Protein AF-A0A4Q5ALZ9-F1 (afdb_monomer_lite)

Organism: NCBI:txid1690

pLDDT: mean 73.95, std 15.75, range [31.08, 92.25]

Structure (mmCIF, N/CA/C/O backbone):
data_AF-A0A4Q5ALZ9-F1
#
_entry.id   AF-A0A4Q5ALZ9-F1
#
loop_
_atom_site.group_PDB
_atom_site.id
_atom_site.type_symbol
_atom_site.label_atom_id
_atom_site.label_alt_id
_atom_site.label_comp_id
_atom_site.label_asym_id
_atom_site.label_entity_id
_atom_site.label_seq_id
_atom_site.pdbx_PDB_ins_code
_atom_site.Cartn_x
_atom_site.Cartn_y
_atom_site.Cartn_z
_atom_site.occupancy
_atom_site.B_iso_or_equiv
_atom_site.auth_seq_id
_atom_site.auth_comp_id
_atom_site.auth_asym_id
_atom_site.auth_atom_id
_atom_site.pdbx_PDB_model_num
ATOM 1 N N . MET A 1 1 ? 4.205 -35.489 18.430 1.00 35.66 1 MET A N 1
ATOM 2 C CA . MET A 1 1 ? 2.894 -34.808 18.323 1.00 35.66 1 MET A CA 1
ATOM 3 C C . MET A 1 1 ? 2.909 -33.636 19.303 1.00 35.66 1 MET A C 1
ATOM 5 O O . MET A 1 1 ? 2.793 -33.860 20.500 1.00 35.66 1 MET A O 1
ATOM 9 N N . VAL A 1 2 ? 3.210 -32.417 18.846 1.00 34.59 2 VAL A N 1
ATOM 10 C CA . VAL A 1 2 ? 3.449 -31.271 19.747 1.00 34.59 2 VAL A CA 1
ATOM 11 C C . VAL A 1 2 ? 2.112 -30.598 20.070 1.00 34.59 2 VAL A C 1
ATOM 13 O O . VAL A 1 2 ? 1.465 -30.042 19.187 1.00 34.59 2 VAL A O 1
ATOM 16 N N . ARG A 1 3 ? 1.672 -30.699 21.331 1.00 31.08 3 ARG A N 1
ATOM 17 C CA . ARG A 1 3 ? 0.467 -30.037 21.855 1.00 31.08 3 ARG A CA 1
ATOM 18 C C . ARG A 1 3 ? 0.827 -28.612 22.281 1.00 31.08 3 ARG A C 1
ATOM 20 O O . ARG A 1 3 ? 1.533 -28.428 23.267 1.00 31.08 3 ARG A O 1
ATOM 27 N N . TYR A 1 4 ? 0.342 -27.606 21.558 1.00 33.97 4 TYR A N 1
ATOM 28 C CA . TYR A 1 4 ? 0.487 -26.207 21.967 1.00 33.97 4 TYR A CA 1
ATOM 29 C C . TYR A 1 4 ? -0.565 -25.867 23.034 1.00 33.97 4 TYR A C 1
ATOM 31 O O . TYR A 1 4 ? -1.719 -25.591 22.717 1.00 33.97 4 TYR A O 1
ATOM 39 N N . HIS A 1 5 ? -0.170 -25.896 24.309 1.00 31.28 5 HIS A N 1
ATOM 40 C CA . HIS A 1 5 ? -0.958 -25.347 25.413 1.00 31.28 5 HIS A CA 1
ATOM 41 C C . HIS A 1 5 ? -0.817 -23.813 25.462 1.00 31.28 5 HIS A C 1
ATOM 43 O O . HIS A 1 5 ? 0.292 -23.287 25.489 1.00 31.28 5 HIS A O 1
ATOM 49 N N . GLY A 1 6 ? -1.941 -23.092 25.514 1.00 39.53 6 GLY A N 1
ATOM 50 C CA . GLY A 1 6 ? -2.045 -21.829 26.259 1.00 39.53 6 GLY A CA 1
ATOM 51 C C . GLY A 1 6 ? -1.278 -20.589 25.778 1.00 39.53 6 GLY A C 1
ATOM 52 O O . GLY A 1 6 ? -1.248 -19.609 26.520 1.00 39.53 6 GLY A O 1
ATOM 53 N N . ARG A 1 7 ? -0.691 -20.540 24.574 1.00 36.03 7 ARG A N 1
ATOM 54 C CA . ARG A 1 7 ? -0.217 -19.245 24.049 1.00 36.03 7 ARG A CA 1
ATOM 55 C C . ARG A 1 7 ? -1.426 -18.365 23.740 1.00 36.03 7 ARG A C 1
ATOM 57 O O . ARG A 1 7 ? -2.183 -18.667 22.821 1.00 36.03 7 ARG A O 1
ATOM 64 N N . ILE A 1 8 ? -1.575 -17.257 24.471 1.00 41.34 8 ILE A N 1
ATOM 65 C CA . ILE A 1 8 ? -2.379 -16.117 24.023 1.00 41.34 8 ILE A CA 1
ATOM 66 C C . ILE A 1 8 ? -1.729 -15.654 22.720 1.00 41.34 8 ILE A C 1
ATOM 68 O O . ILE A 1 8 ? -0.724 -14.942 22.731 1.00 41.34 8 ILE A O 1
ATOM 72 N N . VAL A 1 9 ? -2.242 -16.138 21.590 1.00 43.59 9 VAL A N 1
ATOM 73 C CA . VAL A 1 9 ? -1.840 -15.649 20.276 1.00 43.59 9 VAL A CA 1
ATOM 74 C C . VAL A 1 9 ? -2.314 -14.207 20.250 1.00 43.59 9 VAL A C 1
ATOM 76 O O . VAL A 1 9 ? -3.516 -13.948 20.162 1.00 43.59 9 VAL A O 1
ATOM 79 N N . LYS A 1 10 ? -1.389 -13.264 20.450 1.00 48.06 10 LYS A N 1
ATOM 80 C CA . LYS A 1 10 ? -1.721 -11.843 20.391 1.00 48.06 10 LYS A CA 1
ATOM 81 C C . LYS A 1 10 ? -2.413 -11.593 19.053 1.00 48.06 10 LYS A C 1
ATOM 83 O O . LYS A 1 10 ? -1.941 -12.109 18.036 1.00 48.06 10 LYS A O 1
ATOM 88 N N . PRO A 1 11 ? -3.551 -10.884 19.038 1.00 51.62 11 PRO A N 1
ATOM 89 C CA . PRO A 1 11 ? -4.297 -10.699 17.810 1.00 51.62 11 PRO A CA 1
ATOM 90 C C . PRO A 1 11 ? -3.403 -9.953 16.822 1.00 51.62 11 PRO A C 1
ATOM 92 O O . PRO A 1 11 ? -3.092 -8.784 17.024 1.00 51.62 11 PRO A O 1
ATOM 95 N N . VAL A 1 12 ? -2.982 -10.646 15.762 1.00 61.78 12 VAL A N 1
ATOM 96 C CA . VAL A 1 12 ? -2.257 -10.047 14.641 1.00 61.78 12 VAL A CA 1
ATOM 97 C C . VAL A 1 12 ? -3.088 -8.868 14.150 1.00 61.78 12 VAL A C 1
ATOM 99 O O . VAL A 1 12 ? -4.224 -9.045 13.688 1.00 61.78 12 VAL A O 1
ATOM 102 N N . GLN A 1 13 ? -2.556 -7.654 14.284 1.00 65.38 13 GLN A N 1
ATOM 103 C CA . GLN A 1 13 ? -3.271 -6.460 13.870 1.00 65.38 13 GLN A CA 1
ATOM 104 C C . GLN A 1 13 ? -3.273 -6.427 12.348 1.00 65.38 13 GLN A C 1
ATOM 106 O O . GLN A 1 13 ? -2.288 -6.091 11.692 1.00 65.38 13 GLN A O 1
ATOM 111 N N . LYS A 1 14 ? -4.409 -6.804 11.764 1.00 75.00 14 LYS A N 1
ATOM 112 C CA . LYS A 1 14 ? -4.636 -6.672 10.329 1.00 75.00 14 LYS A CA 1
ATOM 113 C C . LYS A 1 14 ? -4.910 -5.207 10.037 1.00 75.00 14 LYS A C 1
ATOM 115 O O . LYS A 1 14 ? -5.961 -4.698 10.432 1.00 75.00 14 LYS A O 1
ATOM 120 N N . LYS A 1 15 ? -4.000 -4.541 9.328 1.00 78.62 15 LYS A N 1
ATOM 121 C CA . LYS A 1 15 ? -4.155 -3.161 8.854 1.00 78.62 15 LYS A CA 1
ATOM 122 C C . LYS A 1 15 ? -4.368 -3.136 7.344 1.00 78.62 15 LYS A C 1
ATOM 124 O O . LYS A 1 15 ? -3.822 -3.949 6.600 1.00 78.62 15 LYS A O 1
ATOM 129 N N . LYS A 1 16 ? -5.178 -2.186 6.878 1.00 80.56 16 LYS A N 1
ATOM 130 C CA . LYS A 1 16 ? -5.354 -1.874 5.451 1.00 80.56 16 LYS A CA 1
ATOM 131 C C . LYS A 1 16 ? -5.219 -0.382 5.206 1.00 80.56 16 LYS A C 1
ATOM 133 O O . LYS A 1 16 ? -5.592 0.440 6.045 1.00 80.56 16 LYS A O 1
ATOM 138 N N . LEU A 1 17 ? -4.769 -0.033 4.005 1.00 81.06 17 LEU A N 1
ATOM 139 C CA . LEU A 1 17 ? -4.861 1.324 3.491 1.00 81.06 17 LEU A CA 1
ATOM 140 C C . LEU A 1 17 ? -6.281 1.612 2.990 1.00 81.06 17 LEU A C 1
ATOM 142 O O . LEU A 1 17 ? -6.852 0.877 2.191 1.00 81.06 17 LEU A O 1
ATOM 146 N N . CYS A 1 18 ? -6.868 2.734 3.391 1.00 84.62 18 CYS A N 1
ATOM 147 C CA . CYS A 1 18 ? -8.101 3.214 2.781 1.00 84.62 18 CYS A CA 1
ATOM 148 C C . CYS A 1 18 ? -7.785 3.978 1.491 1.00 84.62 18 CYS A C 1
ATOM 150 O O . CYS A 1 18 ? -7.297 5.109 1.546 1.00 84.62 18 CYS A O 1
ATOM 152 N N . PHE A 1 19 ? -8.136 3.431 0.324 1.00 78.00 19 PHE A N 1
ATOM 153 C CA . PHE A 1 19 ? -7.854 4.084 -0.962 1.00 78.00 19 PHE A CA 1
ATOM 154 C C . PHE A 1 19 ? -8.447 5.494 -1.087 1.00 78.00 19 PHE A C 1
ATOM 156 O O . PHE A 1 19 ? -7.847 6.371 -1.704 1.00 78.00 19 PHE A O 1
ATOM 163 N N . MET A 1 20 ? -9.578 5.757 -0.433 1.00 85.88 20 MET A N 1
ATOM 164 C CA . MET A 1 20 ? -10.276 7.039 -0.563 1.00 85.88 20 MET A CA 1
ATOM 165 C C . MET A 1 20 ? -9.664 8.187 0.236 1.00 85.88 20 MET A C 1
ATOM 167 O O . MET A 1 20 ? -9.913 9.351 -0.089 1.00 85.88 20 MET A O 1
ATOM 171 N N . CYS A 1 21 ? -8.948 7.891 1.317 1.00 84.31 21 CYS A N 1
ATOM 172 C CA . CYS A 1 21 ? -8.396 8.923 2.195 1.00 84.31 21 CYS A CA 1
ATOM 173 C C . CYS A 1 21 ? -6.917 8.737 2.526 1.00 84.31 21 CYS A C 1
ATOM 175 O O . CYS A 1 21 ? -6.366 9.601 3.194 1.00 84.31 21 CYS A O 1
ATOM 177 N N . GLY A 1 22 ? -6.293 7.641 2.092 1.00 81.12 22 GLY A N 1
ATOM 178 C CA . GLY A 1 22 ? -4.893 7.337 2.374 1.00 81.12 22 GLY A CA 1
ATOM 179 C C . GLY A 1 22 ? -4.612 6.955 3.828 1.00 81.12 22 GLY A C 1
ATOM 180 O O . GLY A 1 22 ? -3.458 6.871 4.219 1.00 81.12 22 GLY A O 1
ATOM 181 N N . ALA A 1 23 ? -5.644 6.766 4.655 1.00 84.94 23 ALA A N 1
ATOM 182 C CA . ALA A 1 23 ? -5.461 6.427 6.060 1.00 84.94 23 ALA A CA 1
ATOM 183 C C . ALA A 1 23 ? -5.368 4.914 6.267 1.00 84.94 23 ALA A C 1
ATOM 185 O O . ALA A 1 23 ? -6.180 4.167 5.716 1.00 84.94 23 ALA A O 1
ATOM 186 N N . TYR A 1 24 ? -4.451 4.499 7.133 1.00 82.06 24 TYR A N 1
ATOM 187 C CA . TYR A 1 24 ? -4.395 3.142 7.665 1.00 82.06 24 TYR A CA 1
ATOM 188 C C . TYR A 1 24 ? -5.494 2.929 8.699 1.00 82.06 24 TYR A C 1
ATOM 190 O O . TYR A 1 24 ? -5.833 3.845 9.456 1.00 82.06 24 TYR A O 1
ATOM 198 N N . PHE A 1 25 ? -6.097 1.746 8.693 1.00 81.38 25 PHE A N 1
ATOM 199 C CA . PHE A 1 25 ? -7.131 1.377 9.650 1.00 81.38 25 PHE A CA 1
ATOM 200 C C . PHE A 1 25 ? -7.102 -0.120 9.944 1.00 81.38 25 PHE A C 1
ATOM 202 O O . PHE A 1 25 ? -6.744 -0.921 9.076 1.00 81.38 25 PHE A O 1
ATOM 209 N N . ASP A 1 26 ? -7.534 -0.473 11.151 1.00 81.44 26 ASP A N 1
ATOM 210 C CA . ASP A 1 26 ? -7.617 -1.859 11.588 1.00 81.44 26 ASP A CA 1
ATOM 211 C C . ASP A 1 26 ? -8.833 -2.535 10.958 1.00 81.44 26 ASP A C 1
ATOM 213 O O . ASP A 1 26 ? -9.969 -2.041 11.001 1.00 81.44 26 ASP A O 1
ATOM 217 N N . VAL A 1 27 ? -8.583 -3.676 10.331 1.00 76.88 27 VAL A N 1
ATOM 218 C CA . VAL A 1 27 ? -9.604 -4.450 9.628 1.00 76.88 27 VAL A CA 1
ATOM 219 C C . VAL A 1 27 ? -10.311 -5.414 10.594 1.00 76.88 27 VAL A C 1
ATOM 221 O O . VAL A 1 27 ? -11.462 -5.791 10.363 1.00 76.88 27 VAL A O 1
ATOM 224 N N . GLY A 1 28 ? -9.682 -5.732 11.732 1.00 72.56 28 GLY A N 1
ATOM 225 C CA . GLY A 1 28 ? -10.177 -6.725 12.686 1.00 72.56 28 GLY A CA 1
ATOM 226 C C . GLY A 1 28 ? -10.385 -8.081 12.005 1.00 72.56 28 GLY A C 1
ATOM 227 O O . GLY A 1 28 ? -9.607 -8.469 11.134 1.00 72.56 28 GLY A O 1
ATOM 228 N N . ASN A 1 29 ? -11.473 -8.773 12.356 1.00 62.53 29 ASN A N 1
ATOM 229 C CA . ASN A 1 29 ? -11.815 -10.082 11.781 1.00 62.53 29 ASN A CA 1
ATOM 230 C C . ASN A 1 29 ? -12.665 -10.015 10.499 1.00 62.53 29 ASN A C 1
ATOM 232 O O . ASN A 1 29 ? -12.900 -11.042 9.872 1.00 62.53 29 ASN A O 1
ATOM 236 N N . GLN A 1 30 ? -13.141 -8.834 10.093 1.00 64.25 30 GLN A N 1
ATOM 237 C CA . GLN A 1 30 ? -14.011 -8.688 8.921 1.00 64.25 30 GLN A CA 1
ATOM 238 C C . GLN A 1 30 ? -13.248 -8.127 7.727 1.00 64.25 30 GLN A C 1
ATOM 240 O O . GLN A 1 30 ? -12.395 -7.264 7.882 1.00 64.25 30 GLN A O 1
ATOM 245 N N . VAL A 1 31 ? -13.602 -8.536 6.508 1.00 67.94 31 VAL A N 1
ATOM 246 C CA . VAL A 1 31 ? -13.002 -7.974 5.290 1.00 67.94 31 VAL A CA 1
ATOM 247 C C . VAL A 1 31 ? -13.573 -6.575 5.033 1.00 67.94 31 VAL A C 1
ATOM 249 O O . VAL A 1 31 ? -14.627 -6.411 4.422 1.00 67.94 31 VAL A O 1
ATOM 252 N N . LYS A 1 32 ? -12.880 -5.539 5.514 1.00 77.12 32 LYS A N 1
ATOM 253 C CA . LYS A 1 32 ? -13.224 -4.127 5.274 1.00 77.12 32 LYS A CA 1
ATOM 254 C C . LYS A 1 32 ? -12.291 -3.522 4.225 1.00 77.12 32 LYS A C 1
ATOM 256 O O . LYS A 1 32 ? -11.078 -3.695 4.295 1.00 77.12 32 LYS A O 1
ATOM 261 N N . ASP A 1 33 ? -12.848 -2.768 3.278 1.00 78.25 33 ASP A N 1
ATOM 262 C CA . ASP A 1 33 ? -12.066 -2.055 2.248 1.00 78.25 33 ASP A CA 1
ATOM 263 C C . ASP A 1 33 ? -11.868 -0.564 2.546 1.00 78.25 33 ASP A C 1
ATOM 265 O O . ASP A 1 33 ? -10.995 0.082 1.968 1.00 78.25 33 ASP A O 1
ATOM 269 N N . PHE A 1 34 ? -12.668 -0.007 3.457 1.00 86.62 34 PHE A N 1
ATOM 270 C CA . PHE A 1 34 ? -12.660 1.416 3.777 1.00 86.62 34 PHE A CA 1
ATOM 271 C C . PHE A 1 34 ? -12.611 1.636 5.282 1.00 86.62 34 PHE A C 1
ATOM 273 O O . PHE A 1 34 ? -13.266 0.929 6.044 1.00 86.62 34 PHE A O 1
ATOM 280 N N . CYS A 1 35 ? -11.946 2.715 5.699 1.00 85.56 35 CYS A N 1
ATOM 281 C CA . CYS A 1 35 ? -11.817 3.078 7.111 1.00 85.56 35 CYS A CA 1
ATOM 282 C C . CYS A 1 35 ? -13.124 3.564 7.774 1.00 85.56 35 CYS A C 1
ATOM 284 O O . CYS A 1 35 ? -13.082 4.057 8.900 1.00 85.56 35 CYS A O 1
ATOM 286 N N . GLY A 1 36 ? -14.253 3.565 7.057 1.00 87.75 36 GLY A N 1
ATOM 287 C CA . GLY A 1 36 ? -15.548 4.024 7.560 1.00 87.75 36 GLY A CA 1
ATOM 288 C C . GLY A 1 36 ? -16.564 4.362 6.465 1.00 87.75 36 GLY A C 1
ATOM 289 O O . GLY A 1 36 ? -16.228 4.463 5.279 1.00 87.75 36 GLY A O 1
ATOM 290 N N . ALA A 1 37 ? -17.812 4.595 6.884 1.00 88.75 37 ALA A N 1
ATOM 291 C CA . ALA A 1 37 ? -18.957 4.842 6.002 1.00 88.75 37 ALA A CA 1
ATOM 292 C C . ALA A 1 37 ? -18.760 6.048 5.068 1.00 88.75 37 ALA A C 1
ATOM 294 O O . ALA A 1 37 ? -19.134 5.995 3.898 1.00 88.75 37 ALA A O 1
ATOM 295 N N . THR A 1 38 ? -18.111 7.116 5.538 1.00 89.94 38 THR A N 1
ATOM 296 C CA . THR A 1 38 ? -17.831 8.306 4.719 1.00 89.94 38 THR A CA 1
ATOM 297 C C . THR A 1 38 ? -16.939 7.981 3.521 1.00 89.94 38 THR A C 1
ATOM 299 O O . THR A 1 38 ? -17.204 8.434 2.408 1.00 89.94 38 THR A O 1
ATOM 302 N N . CYS A 1 39 ? -15.895 7.171 3.725 1.00 89.50 39 CYS A N 1
ATOM 303 C CA . CYS A 1 39 ? -15.001 6.761 2.643 1.00 89.50 39 CYS A CA 1
ATOM 304 C C . CYS A 1 39 ? -15.696 5.792 1.686 1.00 89.50 39 CYS A C 1
ATOM 306 O O . CYS A 1 39 ? -15.555 5.950 0.477 1.00 89.50 39 CYS A O 1
ATOM 308 N N . ARG A 1 40 ? -16.523 4.877 2.205 1.00 89.88 40 ARG A N 1
ATOM 309 C CA . ARG A 1 40 ? -17.373 4.011 1.379 1.00 89.88 40 ARG A CA 1
ATOM 310 C C . ARG A 1 40 ? -18.311 4.821 0.472 1.00 89.88 40 ARG A C 1
ATOM 312 O O . ARG A 1 40 ? -18.302 4.621 -0.736 1.00 89.88 40 ARG A O 1
ATOM 319 N N . LYS A 1 41 ? -19.040 5.805 1.011 1.00 92.25 41 LYS A N 1
ATOM 320 C CA . LYS A 1 41 ? -19.917 6.684 0.209 1.00 92.25 41 LYS A CA 1
ATOM 321 C C . LYS A 1 41 ? -19.132 7.491 -0.830 1.00 92.25 41 LYS A C 1
ATOM 323 O O . LYS A 1 41 ? -19.589 7.666 -1.957 1.00 92.25 41 LYS A O 1
ATOM 328 N N . ARG A 1 42 ? -17.934 7.979 -0.481 1.00 90.25 42 ARG A N 1
ATOM 329 C CA . ARG A 1 42 ? -17.051 8.680 -1.431 1.00 90.25 42 ARG A CA 1
ATOM 330 C C . ARG A 1 42 ? -16.638 7.762 -2.585 1.00 90.25 42 ARG A C 1
ATOM 332 O O . ARG A 1 42 ? -16.631 8.211 -3.726 1.00 90.25 42 ARG A O 1
ATOM 339 N N . TYR A 1 43 ? -16.332 6.500 -2.288 1.00 90.12 43 TYR A N 1
ATOM 340 C CA . TYR A 1 43 ? -16.028 5.487 -3.295 1.00 90.12 43 TYR A CA 1
ATOM 341 C C . TYR A 1 43 ? -17.223 5.225 -4.214 1.00 90.12 43 TYR A C 1
ATOM 343 O O . TYR A 1 43 ? -17.079 5.280 -5.429 1.00 90.12 43 TYR A O 1
ATOM 351 N N . GLU A 1 44 ? -18.415 5.013 -3.653 1.00 90.94 44 GLU A N 1
ATOM 352 C CA . GLU A 1 44 ? -19.640 4.784 -4.430 1.00 90.94 44 GLU A CA 1
ATOM 353 C C . GLU A 1 44 ? -19.938 5.958 -5.380 1.00 90.94 44 GLU A C 1
ATOM 355 O O . GLU A 1 44 ? -20.268 5.741 -6.545 1.00 90.94 44 GLU A O 1
ATOM 360 N N . ARG A 1 45 ? -19.730 7.206 -4.934 1.00 91.50 45 ARG A N 1
ATOM 361 C CA . ARG A 1 45 ? -19.834 8.400 -5.794 1.00 91.50 45 ARG A CA 1
ATOM 362 C C . ARG A 1 45 ? -18.788 8.415 -6.909 1.00 91.50 45 ARG A C 1
ATOM 364 O O . ARG A 1 45 ? -19.124 8.750 -8.038 1.00 91.50 45 ARG A O 1
ATOM 371 N N . ALA A 1 46 ? -17.539 8.060 -6.608 1.00 87.75 46 ALA A N 1
ATOM 372 C CA . ALA A 1 46 ? -16.484 7.969 -7.617 1.00 87.75 46 ALA A CA 1
ATOM 373 C C . ALA A 1 46 ? -16.776 6.861 -8.642 1.00 87.75 46 ALA A C 1
ATOM 375 O O . ALA A 1 46 ? -16.565 7.064 -9.834 1.00 87.75 46 ALA A O 1
ATOM 376 N N . LYS A 1 47 ? -17.342 5.733 -8.192 1.00 88.88 47 LYS A N 1
ATOM 377 C CA . LYS A 1 47 ? -17.722 4.598 -9.042 1.00 88.88 47 LYS A CA 1
ATOM 378 C C . LYS A 1 47 ? -18.797 5.000 -10.044 1.00 88.88 47 LYS A C 1
ATOM 380 O O . LYS A 1 47 ? -18.654 4.705 -11.221 1.00 88.88 47 LYS A O 1
ATOM 385 N N . ARG A 1 48 ? -19.817 5.741 -9.597 1.00 90.19 48 ARG A N 1
ATOM 386 C CA . ARG A 1 48 ? -20.861 6.296 -10.480 1.00 90.19 48 ARG A CA 1
ATOM 387 C C . ARG A 1 48 ? -20.309 7.235 -11.558 1.00 90.19 48 ARG A C 1
ATOM 389 O O . ARG A 1 48 ? -20.937 7.388 -12.590 1.00 90.19 48 ARG A O 1
ATOM 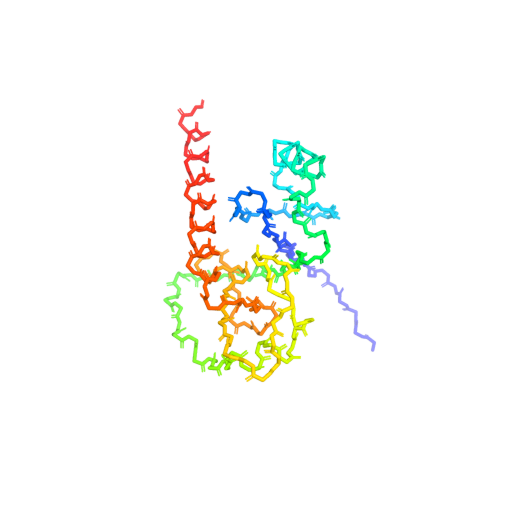396 N N . ARG A 1 49 ? -19.146 7.850 -11.322 1.00 88.62 49 ARG A N 1
ATOM 397 C CA . ARG A 1 49 ? -18.460 8.745 -12.269 1.00 88.62 49 ARG A CA 1
ATOM 398 C C . ARG A 1 49 ? -17.420 8.033 -13.144 1.00 88.62 49 ARG A C 1
ATOM 400 O O . ARG A 1 49 ? -16.691 8.711 -13.851 1.00 88.62 49 ARG A O 1
ATOM 407 N N . GLY A 1 50 ? -17.268 6.711 -13.030 1.00 84.00 50 GLY A N 1
ATOM 408 C CA . GLY A 1 50 ? -16.227 5.956 -13.742 1.00 84.00 50 GLY A CA 1
ATOM 409 C C . GLY A 1 50 ? -14.798 6.162 -13.217 1.00 84.00 50 GLY A C 1
ATOM 410 O O . GLY A 1 50 ? -13.860 5.604 -13.770 1.00 84.00 50 GLY A O 1
ATOM 411 N N . ASN A 1 51 ? -14.621 6.901 -12.116 1.00 81.44 51 ASN A N 1
ATOM 412 C CA . ASN A 1 51 ? -13.311 7.312 -11.589 1.00 81.44 51 ASN A CA 1
ATOM 413 C C . ASN A 1 51 ? -12.951 6.611 -10.267 1.00 81.44 51 ASN A C 1
ATOM 415 O O . ASN A 1 51 ? -12.162 7.125 -9.471 1.00 81.44 51 ASN A O 1
ATOM 419 N N . ALA A 1 52 ? -13.583 5.473 -9.968 1.00 79.38 52 ALA A N 1
ATOM 420 C CA . ALA A 1 52 ? -13.286 4.732 -8.749 1.00 79.38 52 ALA A CA 1
ATOM 421 C C . ALA A 1 52 ? -11.995 3.909 -8.875 1.00 79.38 52 ALA A C 1
ATOM 423 O O . ALA A 1 52 ? -11.800 3.222 -9.877 1.00 79.38 52 ALA A O 1
ATOM 424 N N . PRO A 1 53 ? -11.181 3.871 -7.805 1.00 73.31 53 PRO A N 1
ATOM 425 C CA . PRO A 1 53 ? -10.177 2.836 -7.594 1.00 73.31 53 PRO A CA 1
ATOM 426 C C . PRO A 1 53 ? -10.679 1.409 -7.859 1.00 73.31 53 PRO A C 1
ATOM 428 O O . PRO A 1 53 ? -11.815 1.063 -7.504 1.00 73.31 53 PRO A O 1
ATOM 431 N N . ARG A 1 54 ? -9.820 0.541 -8.404 1.00 70.62 54 ARG A N 1
ATOM 432 C CA . ARG A 1 54 ? -10.122 -0.898 -8.488 1.00 70.62 54 ARG A CA 1
ATOM 433 C C . ARG A 1 54 ? -10.088 -1.523 -7.086 1.00 70.62 54 ARG A C 1
ATOM 435 O O . ARG A 1 54 ? -9.191 -1.245 -6.292 1.00 70.62 54 ARG A O 1
ATOM 442 N N . ARG A 1 55 ? -11.085 -2.359 -6.764 1.00 66.81 55 ARG A N 1
ATOM 443 C CA . ARG A 1 55 ? -11.109 -3.150 -5.514 1.00 66.81 55 ARG A CA 1
ATOM 444 C C . ARG A 1 55 ? -10.167 -4.352 -5.637 1.00 66.81 55 ARG A C 1
ATOM 446 O O . ARG A 1 55 ? -9.859 -4.771 -6.744 1.00 66.81 55 ARG A O 1
ATOM 453 N N . GLY A 1 56 ? -9.728 -4.898 -4.503 1.00 60.75 56 GLY A N 1
ATOM 454 C CA . GLY A 1 56 ? -8.891 -6.108 -4.448 1.00 60.75 56 GLY A CA 1
ATOM 455 C C . GLY A 1 56 ? -7.382 -5.857 -4.395 1.00 60.75 56 GLY A C 1
ATOM 456 O O . GLY A 1 56 ? -6.663 -6.677 -3.846 1.00 60.75 56 GLY A O 1
ATOM 457 N N . LEU A 1 57 ? -6.912 -4.684 -4.830 1.00 59.81 57 LEU A N 1
ATOM 458 C CA . LEU A 1 57 ? -5.489 -4.301 -4.762 1.00 59.81 57 LEU A CA 1
ATOM 459 C C . LEU A 1 57 ? -5.028 -3.866 -3.363 1.00 59.81 57 LEU A C 1
ATOM 461 O O . LEU A 1 57 ? -3.846 -3.648 -3.115 1.00 59.81 57 LEU A O 1
ATOM 465 N N . ASN A 1 58 ? -5.971 -3.721 -2.432 1.00 63.66 58 ASN A N 1
ATOM 466 C CA . ASN A 1 58 ? -5.681 -3.430 -1.036 1.00 63.66 58 ASN A CA 1
ATOM 467 C C . ASN A 1 58 ? -5.236 -4.717 -0.340 1.00 63.66 58 ASN A C 1
ATOM 469 O O . ASN A 1 58 ? -6.079 -5.474 0.156 1.00 63.66 58 ASN A O 1
ATOM 473 N N . LYS A 1 59 ? -3.924 -4.952 -0.282 1.00 65.19 59 LYS A N 1
ATOM 474 C CA . LYS A 1 59 ? -3.373 -6.062 0.498 1.00 65.19 59 LYS A CA 1
ATOM 475 C C . LYS A 1 59 ? -3.640 -5.818 1.991 1.00 65.19 59 LYS A C 1
ATOM 477 O O . LYS A 1 59 ? -3.566 -4.686 2.477 1.00 65.19 59 LYS A O 1
ATOM 482 N N . VAL A 1 60 ? -4.035 -6.877 2.698 1.00 67.06 60 VAL A N 1
ATOM 483 C CA . VAL A 1 60 ? -4.068 -6.871 4.166 1.00 67.06 60 VAL A CA 1
ATOM 484 C C . VAL A 1 60 ? -2.632 -7.013 4.628 1.00 67.06 60 VAL A C 1
ATOM 486 O O . VAL A 1 60 ? -1.964 -7.954 4.215 1.00 67.06 60 VAL A O 1
ATOM 489 N N . ILE A 1 61 ? -2.185 -6.107 5.486 1.00 67.38 61 ILE A N 1
ATOM 490 C CA . ILE A 1 61 ? -0.896 -6.243 6.152 1.00 67.38 61 ILE A CA 1
ATOM 491 C C . ILE A 1 61 ? -1.173 -6.808 7.531 1.00 67.38 61 ILE A C 1
ATOM 493 O O . ILE A 1 61 ? -1.951 -6.240 8.303 1.00 67.38 61 ILE A O 1
ATOM 497 N N . THR A 1 62 ? -0.574 -7.952 7.810 1.00 64.88 62 THR A N 1
ATOM 498 C CA . THR A 1 62 ? -0.514 -8.547 9.138 1.00 64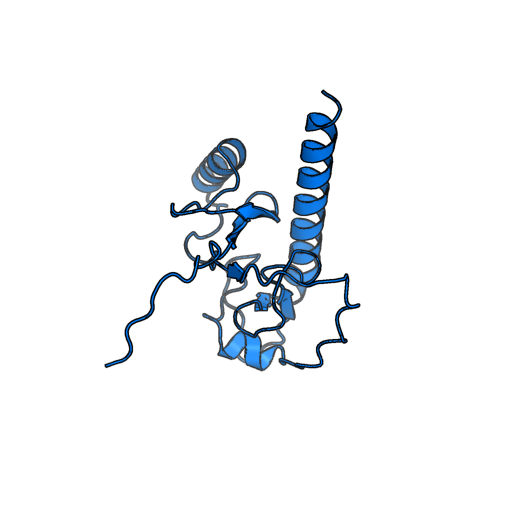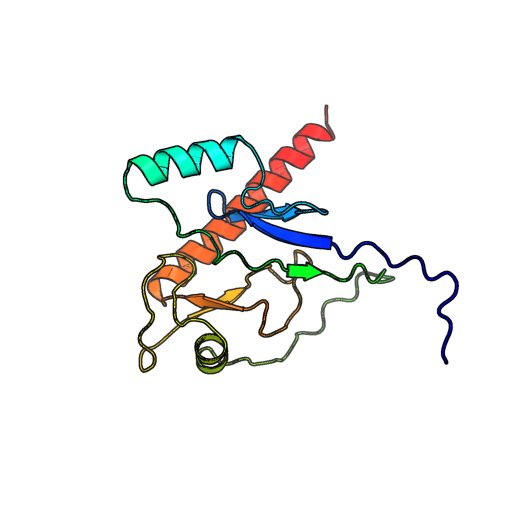.88 62 THR A CA 1
ATOM 499 C C . THR A 1 62 ? 0.666 -7.934 9.866 1.00 64.88 62 THR A C 1
ATOM 501 O O . THR A 1 62 ? 1.795 -8.137 9.448 1.00 64.88 62 THR A O 1
ATOM 504 N N . VAL A 1 63 ? 0.398 -7.159 10.914 1.00 63.00 63 VAL A N 1
ATOM 505 C CA . VAL A 1 63 ? 1.439 -6.684 11.827 1.00 63.00 63 VAL A CA 1
ATOM 506 C C . VAL A 1 63 ? 1.418 -7.600 13.040 1.00 63.00 63 VAL A C 1
ATOM 508 O O . VAL A 1 63 ? 0.380 -7.715 13.706 1.00 63.00 63 VAL A O 1
ATOM 511 N N . GLU A 1 64 ? 2.528 -8.281 13.310 1.00 57.69 64 GLU A N 1
ATOM 512 C CA . GLU A 1 64 ? 2.669 -9.023 14.558 1.00 57.69 64 GLU A CA 1
ATOM 513 C C . GLU A 1 64 ? 2.799 -8.034 15.718 1.00 57.69 64 GLU A C 1
ATOM 515 O O . GLU A 1 64 ? 3.666 -7.162 15.730 1.00 57.69 64 GLU A O 1
ATOM 520 N N . ASP A 1 65 ? 1.921 -8.163 16.714 1.00 48.03 65 ASP A N 1
ATOM 521 C CA . ASP A 1 65 ? 1.978 -7.363 17.939 1.00 48.03 65 ASP A CA 1
ATOM 522 C C . ASP A 1 65 ? 3.045 -7.964 18.874 1.00 48.03 65 ASP A C 1
ATOM 524 O O . ASP A 1 65 ? 2.769 -8.500 19.954 1.00 48.03 65 ASP A O 1
ATOM 528 N N . VAL A 1 66 ? 4.299 -7.988 18.417 1.00 46.31 66 VAL A N 1
ATOM 529 C CA . VAL A 1 66 ? 5.426 -8.318 19.287 1.00 46.31 66 VAL A CA 1
ATOM 530 C C . VAL A 1 66 ? 5.540 -7.147 20.253 1.00 46.31 66 VAL A C 1
ATOM 532 O O . VAL A 1 66 ? 5.775 -6.014 19.845 1.00 46.31 66 VAL A O 1
ATOM 535 N N . PHE A 1 67 ? 5.323 -7.409 21.543 1.00 41.25 67 PHE A N 1
ATOM 536 C CA . PHE A 1 67 ? 5.582 -6.414 22.580 1.00 41.25 67 PHE A CA 1
ATOM 537 C C . PHE A 1 67 ? 7.072 -6.111 22.487 1.00 41.25 67 PHE A C 1
ATOM 539 O O . PHE A 1 67 ? 7.879 -6.969 22.833 1.00 41.25 67 PHE A O 1
ATOM 546 N N . LYS A 1 68 ? 7.416 -4.957 21.916 1.00 46.38 68 LYS A N 1
ATOM 547 C CA . LYS A 1 68 ? 8.781 -4.448 21.871 1.00 46.38 68 LYS A CA 1
ATOM 548 C C . LYS A 1 68 ? 9.002 -3.704 23.188 1.00 46.38 68 LYS A C 1
ATOM 550 O O . LYS A 1 68 ? 8.439 -2.617 23.338 1.00 46.38 68 LYS A O 1
ATOM 555 N N . PRO A 1 69 ? 9.695 -4.291 24.181 1.00 43.19 69 PRO A N 1
ATOM 556 C CA . PRO A 1 69 ? 10.192 -3.496 25.289 1.00 43.19 69 PRO A CA 1
ATOM 557 C C . PRO A 1 69 ? 11.172 -2.463 24.715 1.00 43.19 69 PRO A C 1
ATOM 559 O O . PRO A 1 69 ? 12.039 -2.812 23.922 1.00 43.19 69 PRO A O 1
ATOM 562 N N . GLU A 1 70 ? 10.952 -1.208 25.105 1.00 50.75 70 GLU A N 1
ATOM 563 C CA . GLU A 1 70 ? 11.663 0.010 24.694 1.00 50.75 70 GLU A CA 1
ATOM 564 C C . GLU A 1 70 ? 11.572 0.409 23.203 1.00 50.75 70 GLU A C 1
ATOM 566 O O . GLU A 1 70 ? 11.541 -0.433 22.301 1.00 50.75 70 GLU A O 1
ATOM 571 N N . PRO A 1 71 ? 11.489 1.725 22.908 1.00 45.09 71 PRO A N 1
ATOM 572 C CA . PRO A 1 71 ? 11.615 2.240 21.553 1.00 45.09 71 PRO A CA 1
ATOM 573 C C . PRO A 1 71 ? 13.063 2.045 21.096 1.00 45.09 71 PRO A C 1
ATOM 575 O O . PRO A 1 71 ? 13.879 2.955 21.171 1.00 45.09 71 PRO A O 1
ATOM 578 N N . VAL A 1 72 ? 13.386 0.841 20.634 1.00 49.00 72 VAL A N 1
ATOM 579 C CA . VAL A 1 72 ? 14.618 0.596 19.890 1.00 49.00 72 VAL A CA 1
ATOM 580 C C . VAL A 1 72 ? 14.522 1.454 18.632 1.00 49.00 72 VAL A C 1
ATOM 582 O O . VAL A 1 72 ? 13.573 1.296 17.852 1.00 49.00 72 VAL A O 1
ATOM 585 N N . GLU A 1 73 ? 15.448 2.403 18.469 1.00 52.59 73 GLU A N 1
ATOM 586 C CA . GLU A 1 73 ? 15.606 3.125 17.208 1.00 52.59 73 GLU A CA 1
ATOM 587 C C . GLU A 1 73 ? 15.631 2.079 16.092 1.00 52.59 73 GLU A C 1
ATOM 589 O O . GLU A 1 73 ? 16.392 1.114 16.197 1.00 52.59 73 GLU A O 1
ATOM 594 N N . PRO A 1 74 ? 14.752 2.172 15.078 1.00 50.88 74 PRO A N 1
ATOM 595 C CA . PRO A 1 74 ? 14.736 1.165 14.038 1.00 50.88 74 PRO A CA 1
ATOM 596 C C . PRO A 1 74 ? 16.120 1.166 13.398 1.00 50.88 74 PRO A C 1
ATOM 598 O O . PRO A 1 74 ? 16.495 2.159 12.771 1.00 50.88 74 PRO A O 1
ATOM 601 N N . GLU A 1 75 ? 16.868 0.070 13.565 1.00 51.38 75 GLU A N 1
ATOM 602 C CA . GLU A 1 75 ? 18.078 -0.157 12.784 1.00 51.38 75 GLU A CA 1
ATOM 603 C C . GLU A 1 75 ? 17.725 0.143 11.323 1.00 51.38 75 GLU A C 1
ATOM 605 O O . GLU A 1 75 ? 16.654 -0.281 10.863 1.00 51.38 75 GLU A O 1
ATOM 610 N N . PRO A 1 76 ? 18.536 0.931 10.599 1.00 48.12 76 PRO A N 1
ATOM 611 C CA . PRO A 1 76 ? 18.235 1.261 9.220 1.00 48.12 76 PRO A CA 1
ATOM 612 C C . PRO A 1 76 ? 18.159 -0.051 8.447 1.00 48.12 76 PRO A C 1
ATOM 614 O O . PRO A 1 76 ? 19.171 -0.701 8.204 1.00 48.12 76 PRO A O 1
ATOM 617 N N . VAL A 1 77 ? 16.942 -0.476 8.109 1.00 51.72 77 VAL A N 1
ATOM 618 C CA . VAL A 1 77 ? 16.751 -1.770 7.466 1.00 51.72 77 VAL A CA 1
ATOM 619 C C . VAL A 1 77 ? 17.311 -1.671 6.056 1.00 51.72 77 VAL A C 1
ATOM 621 O O . VAL A 1 77 ? 16.711 -1.069 5.167 1.00 51.72 77 VAL A O 1
ATOM 624 N N . THR A 1 78 ? 18.478 -2.270 5.859 1.00 50.53 78 THR A N 1
ATOM 625 C CA . THR A 1 78 ? 19.236 -2.317 4.608 1.00 50.53 78 THR A CA 1
ATOM 626 C C . THR A 1 78 ? 18.766 -3.445 3.687 1.00 50.53 78 THR A C 1
ATOM 628 O O . THR A 1 78 ? 19.559 -4.003 2.935 1.00 50.53 78 THR A O 1
ATOM 631 N N . MET A 1 79 ? 17.474 -3.793 3.675 1.00 53.94 79 MET A N 1
ATOM 632 C CA . MET A 1 79 ? 16.954 -4.600 2.566 1.00 53.94 79 MET A CA 1
ATOM 633 C C . MET A 1 79 ? 16.710 -3.687 1.368 1.00 53.94 79 MET A C 1
ATOM 635 O O . MET A 1 79 ? 15.675 -3.028 1.239 1.00 53.94 79 MET A O 1
ATOM 639 N N . VAL A 1 80 ? 17.715 -3.633 0.495 1.00 65.06 80 VAL A N 1
ATOM 640 C CA . VAL A 1 80 ? 17.703 -2.888 -0.766 1.00 65.06 80 VAL A CA 1
ATOM 641 C C . VAL A 1 80 ? 16.857 -3.659 -1.782 1.00 65.06 80 VAL A C 1
ATOM 643 O O . VAL A 1 80 ? 17.371 -4.191 -2.758 1.00 65.06 80 VAL A O 1
ATOM 646 N N . PHE A 1 81 ? 15.545 -3.763 -1.552 1.00 74.69 81 PHE A N 1
ATOM 647 C CA . PHE A 1 81 ? 14.644 -4.248 -2.597 1.00 74.69 81 PHE A CA 1
ATOM 648 C C . PHE A 1 81 ? 14.687 -3.246 -3.745 1.00 74.69 81 PHE A C 1
ATOM 650 O O . PHE A 1 81 ? 14.261 -2.090 -3.588 1.00 74.69 81 PHE A O 1
ATOM 657 N N . SER A 1 82 ? 15.203 -3.671 -4.894 1.00 86.12 82 SER A N 1
ATOM 658 C CA . SER A 1 82 ? 15.203 -2.829 -6.077 1.00 86.12 82 SER A CA 1
ATOM 659 C C . SER A 1 82 ? 13.762 -2.603 -6.541 1.00 86.12 82 SER A C 1
ATOM 661 O O . SER A 1 82 ? 12.850 -3.384 -6.255 1.00 86.12 82 SER A O 1
ATOM 663 N N . ASN A 1 83 ? 13.517 -1.518 -7.278 1.00 86.94 83 ASN A N 1
ATOM 664 C CA . ASN A 1 83 ? 12.186 -1.302 -7.851 1.00 86.94 83 ASN A CA 1
ATOM 665 C C . ASN A 1 83 ? 11.809 -2.432 -8.831 1.00 86.94 83 ASN A C 1
ATOM 667 O O . ASN A 1 83 ? 10.628 -2.750 -8.953 1.00 86.94 83 ASN A O 1
ATOM 671 N N . ALA A 1 84 ? 12.802 -3.068 -9.465 1.00 84.62 84 ALA A N 1
ATOM 672 C CA . ALA A 1 84 ? 12.601 -4.237 -10.312 1.00 84.62 84 ALA A CA 1
ATOM 673 C C . ALA A 1 84 ? 12.087 -5.441 -9.507 1.00 84.62 84 ALA A C 1
ATOM 675 O O . ALA A 1 84 ? 11.115 -6.062 -9.930 1.00 84.62 84 ALA A O 1
ATOM 676 N N . ASP A 1 85 ? 12.641 -5.704 -8.319 1.00 85.31 85 ASP A N 1
ATOM 677 C CA . ASP A 1 85 ? 12.172 -6.786 -7.435 1.00 85.31 85 ASP A CA 1
ATOM 678 C C . ASP A 1 85 ? 10.727 -6.550 -6.989 1.00 85.31 85 ASP A C 1
ATOM 680 O O . ASP A 1 85 ? 9.891 -7.453 -7.025 1.00 85.31 85 ASP A O 1
ATOM 684 N N . VAL A 1 86 ? 10.403 -5.304 -6.624 1.00 85.75 86 VAL A N 1
ATOM 685 C CA . VAL A 1 86 ? 9.038 -4.911 -6.241 1.00 85.75 86 VAL A CA 1
ATOM 686 C C . VAL A 1 86 ? 8.067 -5.100 -7.404 1.00 85.75 86 VAL A C 1
ATOM 688 O O . VAL A 1 86 ? 6.947 -5.565 -7.194 1.00 85.75 86 VAL A O 1
ATOM 691 N N . LEU A 1 87 ? 8.470 -4.745 -8.627 1.00 84.94 87 LEU A N 1
ATOM 692 C CA . LEU A 1 87 ? 7.630 -4.913 -9.808 1.00 84.94 87 LEU A CA 1
ATOM 693 C C . LEU A 1 87 ? 7.450 -6.395 -10.164 1.00 84.94 87 LEU A C 1
ATOM 695 O O . LEU A 1 87 ? 6.323 -6.809 -10.431 1.00 84.94 87 LEU A O 1
ATOM 699 N N . ALA A 1 88 ? 8.518 -7.192 -10.108 1.00 83.94 88 ALA A N 1
ATOM 700 C CA . ALA A 1 88 ? 8.495 -8.627 -10.387 1.00 83.94 88 ALA A CA 1
ATOM 701 C C . ALA A 1 88 ? 7.623 -9.408 -9.390 1.00 83.94 88 ALA A C 1
ATOM 703 O O . ALA A 1 88 ? 6.897 -10.314 -9.788 1.00 83.94 88 ALA A O 1
ATOM 704 N N . ALA A 1 89 ? 7.632 -9.016 -8.113 1.00 82.06 89 ALA A N 1
ATOM 705 C CA . ALA A 1 89 ? 6.785 -9.595 -7.067 1.00 82.06 89 ALA A CA 1
ATOM 706 C C . ALA A 1 89 ? 5.343 -9.042 -7.046 1.00 82.06 89 ALA A C 1
ATOM 708 O O . ALA A 1 89 ? 4.547 -9.375 -6.161 1.00 82.06 89 ALA A O 1
ATOM 709 N N . SER A 1 90 ? 4.990 -8.169 -7.992 1.00 81.75 90 SER A N 1
ATOM 710 C CA . SER A 1 90 ? 3.668 -7.549 -8.089 1.00 81.75 90 SER A CA 1
ATOM 711 C C . SER A 1 90 ? 2.868 -8.052 -9.290 1.00 81.75 90 SER A C 1
ATOM 713 O O . SER A 1 90 ? 3.370 -8.744 -10.169 1.00 81.75 90 SER A O 1
ATOM 715 N N . ASP A 1 91 ? 1.605 -7.640 -9.367 1.00 80.69 91 ASP A N 1
ATOM 716 C CA . ASP A 1 91 ? 0.752 -7.836 -10.540 1.00 80.69 91 ASP A CA 1
ATOM 717 C C . ASP A 1 91 ? 1.088 -6.879 -11.704 1.00 80.69 91 ASP A C 1
ATOM 719 O O . ASP A 1 91 ? 0.422 -6.901 -12.740 1.00 80.69 91 ASP A O 1
ATOM 723 N N . GLY A 1 92 ? 2.112 -6.030 -11.553 1.00 83.94 92 GLY A N 1
ATOM 724 C CA . GLY A 1 92 ? 2.519 -5.046 -12.554 1.00 83.94 92 GLY A CA 1
ATOM 725 C C . GLY A 1 92 ? 1.577 -3.846 -12.662 1.00 83.94 92 GLY A C 1
ATOM 726 O O . GLY A 1 92 ? 1.650 -3.100 -13.638 1.00 83.94 92 GLY A O 1
ATOM 727 N N . VAL A 1 93 ? 0.674 -3.639 -11.698 1.00 85.25 93 VAL A N 1
ATOM 728 C CA . VAL A 1 93 ? -0.310 -2.550 -11.723 1.00 85.25 93 VAL A CA 1
ATOM 729 C C . VAL A 1 93 ? 0.080 -1.460 -10.731 1.00 85.25 93 VAL A C 1
ATOM 731 O O . VAL A 1 93 ? 0.246 -1.703 -9.539 1.00 85.25 93 VAL A O 1
ATOM 734 N N . CYS A 1 94 ? 0.160 -0.212 -11.198 1.00 85.81 94 CYS A N 1
ATOM 735 C CA . CYS A 1 94 ? 0.392 0.932 -10.321 1.00 85.81 94 CYS A CA 1
ATOM 736 C C . CYS A 1 94 ? -0.756 1.085 -9.320 1.00 85.81 94 CYS A C 1
ATOM 738 O O . CYS A 1 94 ? -1.906 1.313 -9.704 1.00 85.81 94 CYS A O 1
ATOM 740 N N . VAL A 1 95 ? -0.441 1.046 -8.027 1.00 82.00 95 VAL A N 1
ATOM 741 C CA . VAL A 1 95 ? -1.460 1.067 -6.963 1.00 82.00 95 VAL A CA 1
ATOM 742 C C . VAL A 1 95 ? -2.155 2.432 -6.830 1.00 82.00 95 VAL A C 1
ATOM 744 O O . VAL A 1 95 ? -3.266 2.526 -6.311 1.00 82.00 95 VAL A O 1
ATOM 747 N N . GLU A 1 96 ? -1.548 3.512 -7.327 1.00 85.00 96 GLU A N 1
ATOM 748 C CA . GLU A 1 96 ? -2.145 4.852 -7.261 1.00 85.00 96 GLU A CA 1
ATOM 749 C C . GLU A 1 96 ? -3.093 5.156 -8.431 1.00 85.00 96 GLU A C 1
ATOM 751 O O . GLU A 1 96 ? -4.147 5.766 -8.226 1.00 85.00 96 GLU A O 1
ATOM 756 N N . CYS A 1 97 ? -2.728 4.767 -9.658 1.00 84.00 97 CYS A N 1
ATOM 757 C CA . CYS A 1 97 ? -3.490 5.099 -10.869 1.00 84.00 97 CYS A CA 1
ATOM 758 C C . CYS A 1 97 ? -4.203 3.901 -11.512 1.00 84.00 97 CYS A C 1
ATOM 760 O O . CYS A 1 97 ? -5.011 4.106 -12.417 1.00 84.00 97 CYS A O 1
ATOM 762 N N . TYR A 1 98 ? -3.945 2.679 -11.039 1.00 82.06 98 TYR A N 1
ATOM 763 C CA . TYR A 1 98 ? -4.561 1.426 -11.495 1.00 82.06 98 TYR A CA 1
ATOM 764 C C . TYR A 1 98 ? -4.279 1.061 -12.959 1.00 82.06 98 TYR A C 1
ATOM 766 O O . TYR A 1 98 ? -5.005 0.257 -13.544 1.00 82.06 98 TYR A O 1
ATOM 774 N N . LYS A 1 99 ? -3.239 1.651 -13.556 1.00 84.94 99 LYS A N 1
ATOM 775 C CA . LYS A 1 99 ? -2.761 1.325 -14.905 1.00 84.94 99 LYS A CA 1
ATOM 776 C C . LYS A 1 99 ? -1.542 0.410 -14.824 1.00 84.94 99 LYS A C 1
ATOM 778 O O . LYS A 1 99 ? -0.809 0.450 -13.836 1.00 84.94 99 LYS A O 1
ATOM 783 N N . LEU A 1 100 ? -1.327 -0.377 -15.876 1.00 86.81 100 LEU A N 1
ATOM 784 C CA . LEU A 1 100 ? -0.145 -1.225 -16.005 1.00 86.81 100 LEU A CA 1
ATOM 785 C C . LEU A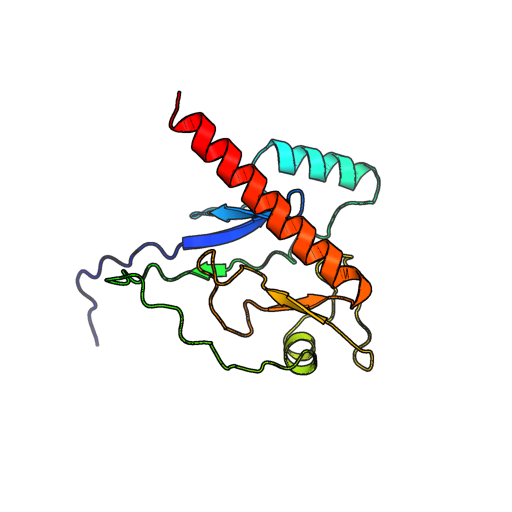 1 100 ? 1.134 -0.378 -15.989 1.00 86.81 100 LEU A C 1
ATOM 787 O O . LEU A 1 100 ? 1.181 0.731 -16.532 1.00 86.81 100 LEU A O 1
ATOM 791 N N . ILE A 1 101 ? 2.153 -0.901 -15.324 1.00 86.44 101 ILE A N 1
ATOM 792 C CA . ILE A 1 101 ? 3.524 -0.414 -15.383 1.00 86.44 101 ILE A CA 1
ATOM 793 C C . ILE A 1 101 ? 4.230 -1.252 -16.441 1.00 86.44 101 ILE A C 1
ATOM 795 O O . ILE A 1 101 ? 4.121 -2.479 -16.435 1.00 86.44 101 ILE A O 1
ATOM 799 N N . ASP A 1 102 ? 4.919 -0.584 -17.361 1.00 85.06 102 ASP A N 1
ATOM 800 C CA . ASP A 1 102 ? 5.748 -1.284 -18.333 1.00 85.06 102 ASP A CA 1
ATOM 801 C C . ASP A 1 102 ? 6.853 -2.062 -17.603 1.00 85.06 102 ASP A C 1
ATOM 803 O O . ASP A 1 102 ? 7.559 -1.498 -16.768 1.00 85.06 102 ASP A O 1
ATOM 807 N N . ARG A 1 103 ? 6.991 -3.357 -17.906 1.00 70.56 103 ARG A N 1
ATOM 808 C CA . ARG A 1 103 ? 7.942 -4.252 -17.228 1.00 70.56 103 ARG A CA 1
ATOM 809 C C . ARG A 1 103 ? 9.395 -3.900 -17.540 1.00 70.56 103 ARG A C 1
ATOM 811 O O . ARG A 1 103 ? 10.254 -4.130 -16.698 1.00 70.56 103 ARG A O 1
ATOM 818 N N . SER A 1 104 ? 9.650 -3.329 -18.716 1.00 69.75 104 SER A N 1
ATOM 819 C CA . SER A 1 104 ? 10.951 -2.779 -19.118 1.00 69.75 104 SER A CA 1
ATOM 820 C C . SER A 1 104 ? 11.158 -1.324 -18.694 1.00 69.75 104 SER A C 1
ATOM 822 O O . SER A 1 104 ? 12.265 -0.801 -18.808 1.00 69.75 104 SER A O 1
ATOM 824 N N . GLY A 1 105 ? 10.101 -0.653 -18.236 1.00 69.19 105 GLY A N 1
ATOM 825 C CA . GLY A 1 105 ? 10.103 0.776 -17.961 1.00 69.19 105 GLY A CA 1
ATOM 826 C C . GLY A 1 105 ? 10.578 1.122 -16.547 1.00 69.19 105 GLY A C 1
ATOM 827 O O . GLY A 1 105 ? 10.500 0.307 -15.624 1.00 69.19 105 GLY A O 1
ATOM 828 N N . PRO A 1 106 ? 11.030 2.368 -16.327 1.00 77.62 106 PRO A N 1
ATOM 829 C CA . PRO A 1 106 ? 11.456 2.806 -15.011 1.00 77.62 106 PRO A CA 1
ATOM 830 C C . PRO A 1 106 ? 10.240 2.894 -14.072 1.00 77.62 106 PRO A C 1
ATOM 832 O O . PRO A 1 106 ? 9.267 3.612 -14.325 1.00 77.62 106 PRO A O 1
ATOM 835 N N . CYS A 1 107 ? 10.292 2.153 -12.965 1.00 86.00 107 CYS A N 1
ATOM 836 C CA . CYS A 1 107 ? 9.248 2.131 -11.947 1.00 86.00 107 CYS A CA 1
ATOM 837 C C . CYS A 1 107 ? 9.746 2.708 -10.619 1.00 86.00 107 CYS A C 1
ATOM 839 O O . CYS A 1 107 ? 10.943 2.762 -10.332 1.00 86.00 107 CYS A O 1
ATOM 841 N N . ALA A 1 108 ? 8.800 3.168 -9.808 1.00 89.19 108 ALA A N 1
ATOM 842 C CA . ALA A 1 108 ? 9.027 3.559 -8.430 1.00 89.19 108 ALA A CA 1
ATOM 843 C C . ALA A 1 108 ? 8.373 2.539 -7.498 1.00 89.19 108 ALA A C 1
ATOM 845 O O . ALA A 1 108 ? 7.401 1.877 -7.860 1.00 89.19 108 ALA A O 1
ATOM 846 N N . SER A 1 109 ? 8.864 2.466 -6.268 1.00 87.69 109 SER A N 1
ATOM 847 C CA . SER A 1 109 ? 8.202 1.733 -5.198 1.00 87.69 109 SER A CA 1
ATOM 848 C C . SER A 1 109 ? 7.850 2.658 -4.038 1.00 87.69 109 SER A C 1
ATOM 850 O O . SER A 1 109 ? 8.465 3.710 -3.833 1.00 87.69 109 SER A O 1
ATOM 852 N N . GLY A 1 110 ? 6.816 2.271 -3.300 1.00 86.44 110 GLY A N 1
ATOM 853 C CA . GLY A 1 110 ? 6.398 2.919 -2.064 1.00 86.44 110 GLY A CA 1
ATOM 854 C C . GLY A 1 110 ? 6.077 1.889 -0.989 1.00 86.44 110 GLY A C 1
ATOM 855 O O . GLY A 1 110 ? 5.905 0.704 -1.275 1.00 86.44 110 GLY A O 1
ATOM 856 N N . TRP A 1 111 ? 5.980 2.352 0.254 1.00 84.88 111 TRP A N 1
ATOM 857 C CA . TRP A 1 111 ? 5.504 1.529 1.363 1.00 84.88 111 TRP A CA 1
ATOM 858 C C . TRP A 1 111 ? 3.986 1.400 1.315 1.00 84.88 111 TRP A C 1
ATOM 860 O O . TRP A 1 111 ? 3.284 2.414 1.219 1.00 84.88 111 TRP A O 1
ATOM 870 N N . LEU A 1 112 ? 3.484 0.167 1.407 1.00 81.12 112 LEU A N 1
ATOM 871 C CA . LEU A 1 112 ? 2.063 -0.095 1.569 1.00 81.12 112 LEU A CA 1
ATOM 872 C C . LEU A 1 112 ? 1.605 0.339 2.958 1.00 81.12 112 LEU A C 1
ATOM 874 O O . LEU A 1 112 ? 0.574 0.981 3.018 1.00 81.12 112 LEU A O 1
ATOM 878 N N . LEU A 1 113 ? 2.361 0.052 4.025 1.00 78.31 113 LEU A N 1
ATOM 879 C CA . LEU A 1 113 ? 2.272 0.645 5.366 1.00 78.31 113 LEU A CA 1
ATOM 880 C C . LEU A 1 113 ? 3.646 1.231 5.731 1.00 78.31 113 LEU A C 1
ATOM 882 O O . LEU A 1 113 ? 4.630 0.493 5.739 1.00 78.31 113 LEU A O 1
ATOM 886 N N . PRO A 1 114 ? 3.744 2.538 6.032 1.00 77.19 114 PRO A N 1
ATOM 887 C CA . PRO A 1 114 ? 4.983 3.163 6.465 1.00 77.19 114 PRO A CA 1
ATOM 888 C C . PRO A 1 114 ? 5.558 2.467 7.694 1.00 77.19 114 PRO A C 1
ATOM 890 O O . PRO A 1 114 ? 4.803 2.099 8.596 1.00 77.19 114 PRO A O 1
ATOM 893 N N . LEU A 1 115 ? 6.884 2.364 7.755 1.00 80.12 115 LEU A N 1
ATOM 894 C CA . LEU A 1 115 ? 7.593 1.729 8.869 1.00 80.12 115 LEU A CA 1
ATOM 895 C C . LEU A 1 115 ? 7.223 2.377 10.215 1.00 80.12 115 LEU A C 1
ATOM 897 O O . LEU A 1 115 ? 6.856 1.691 11.163 1.00 80.12 115 LEU A O 1
ATOM 901 N N . GLU A 1 116 ? 7.141 3.709 10.246 1.00 73.81 116 GLU A N 1
ATOM 902 C CA . GLU A 1 116 ? 6.709 4.517 11.403 1.00 73.81 116 GLU A CA 1
ATOM 903 C C . GLU A 1 116 ? 5.301 4.163 11.921 1.00 73.81 116 GLU A C 1
ATOM 905 O O . GLU A 1 116 ? 4.940 4.486 13.048 1.00 73.81 116 GLU A O 1
ATOM 910 N N . ALA A 1 117 ? 4.458 3.557 11.078 1.00 66.94 117 ALA A N 1
ATOM 911 C CA . ALA A 1 117 ? 3.091 3.159 11.410 1.00 66.94 117 ALA A CA 1
ATOM 912 C C . ALA A 1 117 ? 2.979 1.668 11.796 1.00 66.94 117 ALA A C 1
ATOM 914 O O . ALA A 1 117 ? 1.862 1.136 11.865 1.00 66.94 117 ALA A O 1
ATOM 915 N N . GLY A 1 118 ? 4.117 1.009 12.041 1.00 71.44 118 GLY A N 1
ATOM 916 C CA . GLY A 1 118 ? 4.223 -0.426 12.303 1.00 71.44 118 GLY A CA 1
ATOM 917 C C . GLY A 1 118 ? 4.313 -1.268 11.031 1.00 71.44 118 GLY A C 1
ATOM 918 O O . GLY A 1 118 ? 3.932 -2.430 11.050 1.00 71.44 118 GLY A O 1
ATOM 919 N N . GLY A 1 119 ? 4.729 -0.671 9.911 1.00 74.12 119 GL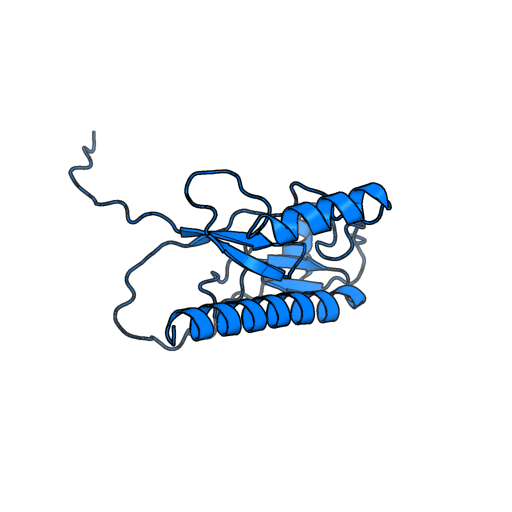Y A N 1
ATOM 920 C CA . GLY A 1 119 ? 5.038 -1.410 8.691 1.00 74.12 119 GLY A CA 1
ATOM 921 C C . GLY A 1 119 ? 6.326 -2.205 8.838 1.00 74.12 119 GLY A C 1
ATOM 922 O O . GLY A 1 119 ? 7.285 -1.730 9.442 1.00 74.12 119 GLY A O 1
ATOM 923 N N . GLU A 1 120 ? 6.354 -3.396 8.251 1.00 77.12 120 GLU A N 1
ATOM 924 C CA . GLU A 1 120 ? 7.549 -4.232 8.228 1.00 77.12 120 GLU A CA 1
ATOM 925 C C . GLU A 1 120 ? 8.367 -3.978 6.955 1.00 77.12 120 GLU A C 1
ATOM 927 O O . GLU A 1 120 ? 7.798 -3.703 5.891 1.00 77.12 120 GLU A O 1
ATOM 932 N N . PRO A 1 121 ? 9.701 -4.055 7.029 1.00 79.75 121 PRO A N 1
ATOM 933 C CA . PRO A 1 121 ? 10.600 -3.832 5.903 1.00 79.75 121 PRO A CA 1
ATOM 934 C C . PRO A 1 121 ? 10.691 -5.080 5.004 1.00 79.75 121 PRO A C 1
ATOM 936 O O . PRO A 1 121 ? 11.774 -5.580 4.729 1.00 79.75 121 PRO A O 1
ATOM 939 N N . VAL A 1 122 ? 9.545 -5.599 4.568 1.00 80.00 122 VAL A N 1
ATOM 940 C CA . VAL A 1 122 ? 9.425 -6.815 3.748 1.00 80.00 122 VAL A CA 1
ATOM 941 C C . VAL A 1 122 ? 8.894 -6.479 2.356 1.00 80.00 122 VAL A C 1
ATOM 943 O O . VAL A 1 122 ? 8.231 -5.452 2.161 1.00 80.00 122 VAL A O 1
ATOM 946 N N . LEU A 1 123 ? 9.168 -7.340 1.374 1.00 78.94 123 LEU A N 1
ATOM 947 C CA . LEU A 1 123 ? 8.779 -7.118 -0.022 1.00 78.94 123 LEU A CA 1
ATOM 948 C C . LEU A 1 123 ? 7.250 -7.042 -0.184 1.00 78.94 123 LEU A C 1
ATOM 950 O O . LEU A 1 123 ? 6.741 -6.247 -0.972 1.00 78.94 123 LEU A O 1
ATOM 954 N N . GLU A 1 124 ? 6.496 -7.784 0.627 1.00 80.50 124 GLU A N 1
ATOM 955 C CA . GLU A 1 124 ? 5.030 -7.785 0.662 1.00 80.50 124 GLU A CA 1
ATOM 956 C C . GLU A 1 124 ? 4.446 -6.428 1.074 1.00 80.50 124 GLU A C 1
ATOM 958 O O . GLU A 1 124 ? 3.329 -6.083 0.672 1.00 80.50 124 GLU A O 1
ATOM 963 N N . ASN A 1 125 ? 5.205 -5.647 1.848 1.00 79.88 125 ASN A N 1
ATOM 964 C CA . ASN A 1 125 ? 4.853 -4.297 2.275 1.00 79.88 125 ASN A CA 1
ATOM 965 C C . ASN A 1 125 ? 5.314 -3.222 1.269 1.00 79.88 125 ASN A C 1
ATOM 967 O O . ASN A 1 125 ? 5.211 -2.022 1.536 1.00 79.88 125 ASN A O 1
ATOM 971 N N . ARG A 1 126 ? 5.809 -3.618 0.091 1.00 84.62 126 ARG A N 1
ATOM 972 C CA . ARG A 1 126 ? 6.129 -2.713 -1.018 1.00 84.62 126 ARG A CA 1
ATOM 973 C C . ARG A 1 126 ? 5.033 -2.757 -2.075 1.00 84.62 126 ARG A C 1
ATOM 975 O O . ARG A 1 126 ? 4.391 -3.779 -2.315 1.00 84.62 126 ARG A O 1
ATOM 982 N N . VAL A 1 127 ? 4.819 -1.615 -2.722 1.00 87.12 127 VAL A N 1
ATOM 983 C CA . VAL A 1 127 ? 3.895 -1.486 -3.853 1.00 87.12 127 VAL A CA 1
ATOM 984 C C . VAL A 1 127 ? 4.567 -0.842 -5.055 1.00 87.12 127 VAL A C 1
ATOM 986 O O . VAL A 1 127 ? 5.322 0.121 -4.876 1.00 87.12 127 VAL A O 1
ATOM 989 N N . PRO A 1 128 ? 4.266 -1.320 -6.274 1.00 90.19 128 PRO A N 1
ATOM 990 C CA . PRO A 1 128 ? 4.766 -0.714 -7.494 1.00 90.19 128 PRO A CA 1
ATOM 991 C C . PRO A 1 128 ? 3.955 0.547 -7.841 1.00 90.19 128 PRO A C 1
ATOM 993 O O . PRO A 1 128 ? 2.729 0.616 -7.681 1.00 90.19 128 PRO A O 1
ATOM 996 N N . LEU A 1 129 ? 4.648 1.571 -8.326 1.00 89.81 129 LEU A N 1
ATOM 997 C CA . LEU A 1 129 ? 4.087 2.859 -8.718 1.00 89.81 129 LEU A CA 1
ATOM 998 C C . LEU A 1 129 ? 4.756 3.351 -10.005 1.00 89.81 129 LEU A C 1
ATOM 1000 O O . LEU A 1 129 ? 5.950 3.148 -10.226 1.00 89.81 129 LEU A O 1
ATOM 1004 N N . HIS A 1 130 ? 4.015 4.089 -10.836 1.00 91.81 130 HIS A N 1
ATOM 1005 C CA . HIS A 1 130 ? 4.666 4.949 -11.829 1.00 91.81 130 HIS A CA 1
ATOM 1006 C C . HIS A 1 130 ? 5.464 6.037 -11.108 1.00 91.81 130 HIS A C 1
ATOM 1008 O O . HIS A 1 130 ? 5.013 6.551 -10.082 1.00 91.81 130 HIS A O 1
ATOM 1014 N N . ILE A 1 131 ? 6.590 6.461 -11.684 1.00 92.12 131 ILE A N 1
ATOM 1015 C CA . ILE A 1 131 ? 7.428 7.540 -11.129 1.00 92.12 131 ILE A CA 1
ATOM 1016 C C . ILE A 1 131 ? 6.595 8.798 -10.846 1.00 92.12 131 ILE A C 1
ATOM 1018 O O . ILE A 1 131 ? 6.605 9.312 -9.729 1.00 92.12 131 ILE A O 1
ATOM 1022 N N . ALA A 1 132 ? 5.768 9.217 -11.809 1.00 91.62 132 ALA A N 1
ATOM 1023 C CA . ALA A 1 132 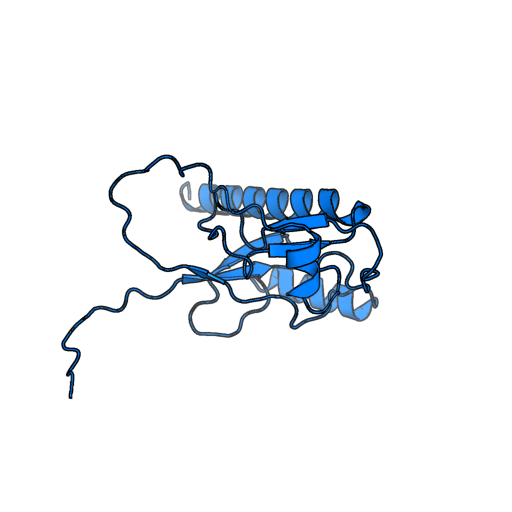? 4.872 10.367 -11.660 1.00 91.62 132 ALA A CA 1
ATOM 1024 C C . ALA A 1 132 ? 3.792 10.183 -10.571 1.00 91.62 132 ALA A C 1
ATOM 1026 O O . ALA A 1 132 ? 3.254 11.155 -10.045 1.00 91.62 132 ALA A O 1
ATOM 1027 N N . CYS A 1 133 ? 3.457 8.940 -10.214 1.00 90.00 133 CYS A N 1
ATOM 1028 C CA . CYS A 1 133 ? 2.464 8.639 -9.184 1.00 90.00 133 CYS A CA 1
ATOM 1029 C C . CYS A 1 133 ? 3.051 8.604 -7.767 1.00 90.00 133 CYS A C 1
ATOM 1031 O O . CYS A 1 133 ? 2.284 8.693 -6.806 1.00 90.00 133 CYS A O 1
ATOM 1033 N N . LYS A 1 134 ? 4.380 8.495 -7.619 1.00 90.81 134 LYS A N 1
ATOM 1034 C CA . LYS A 1 134 ? 5.051 8.332 -6.320 1.00 90.81 134 LYS A CA 1
ATOM 1035 C C . LYS A 1 134 ? 4.741 9.479 -5.358 1.00 90.81 134 LYS A C 1
ATOM 1037 O O . LYS A 1 134 ? 4.224 9.243 -4.270 1.00 90.81 134 LYS A O 1
ATOM 1042 N N . ALA A 1 135 ? 4.948 10.719 -5.799 1.00 89.50 135 ALA A N 1
ATOM 1043 C CA . ALA A 1 135 ? 4.694 11.898 -4.972 1.00 89.50 135 ALA A CA 1
ATOM 1044 C C . ALA A 1 135 ? 3.224 11.982 -4.519 1.00 89.50 135 ALA A C 1
ATOM 1046 O O . ALA A 1 135 ? 2.927 12.291 -3.365 1.00 89.50 135 ALA A O 1
ATOM 1047 N N . ARG A 1 136 ? 2.280 11.639 -5.408 1.00 88.69 136 ARG A N 1
ATOM 1048 C CA . ARG A 1 136 ? 0.846 11.631 -5.083 1.00 88.69 136 ARG A CA 1
ATOM 1049 C C . ARG A 1 136 ? 0.496 10.548 -4.059 1.00 88.69 136 ARG A C 1
ATOM 1051 O O . ARG A 1 136 ? -0.310 10.806 -3.164 1.00 88.69 136 ARG A O 1
ATOM 1058 N N . TRP A 1 137 ? 1.101 9.365 -4.170 1.00 87.25 137 TRP A N 1
ATOM 1059 C CA . TRP A 1 137 ? 0.950 8.274 -3.205 1.00 87.25 137 TRP A CA 1
ATOM 1060 C C . TRP A 1 137 ? 1.434 8.681 -1.807 1.00 87.25 137 TRP A C 1
ATOM 1062 O O . TRP A 1 137 ? 0.690 8.577 -0.825 1.00 87.25 137 TRP A O 1
ATOM 1072 N N . GLU A 1 138 ? 2.655 9.202 -1.715 1.00 87.12 138 GLU A N 1
ATOM 1073 C CA . GLU A 1 138 ? 3.270 9.628 -0.454 1.00 87.12 138 GLU A CA 1
ATOM 1074 C C . GLU A 1 138 ? 2.470 10.765 0.195 1.00 87.12 138 GLU A C 1
ATOM 1076 O O . GLU A 1 138 ? 2.113 10.686 1.373 1.00 87.12 138 GLU A O 1
ATOM 1081 N N . ALA A 1 139 ? 2.052 11.764 -0.587 1.00 87.00 139 ALA A N 1
ATOM 1082 C CA . ALA A 1 139 ? 1.207 12.847 -0.094 1.00 87.00 139 ALA A CA 1
ATOM 1083 C C . ALA A 1 139 ? -0.158 12.341 0.402 1.00 87.00 139 ALA A C 1
ATOM 1085 O O . ALA A 1 139 ? -0.644 12.763 1.455 1.00 87.00 139 ALA A O 1
ATOM 1086 N N . ARG A 1 140 ? -0.804 11.416 -0.322 1.00 84.50 140 ARG A N 1
ATOM 1087 C CA . ARG A 1 140 ? -2.110 10.858 0.069 1.00 84.50 140 ARG A CA 1
ATOM 1088 C C . ARG A 1 140 ? -2.016 10.098 1.388 1.00 84.50 140 ARG A C 1
ATOM 1090 O O . ARG A 1 140 ? -2.875 10.284 2.254 1.00 84.50 140 ARG A O 1
ATOM 1097 N N . THR A 1 141 ? -0.986 9.273 1.555 1.00 81.69 141 THR A N 1
ATOM 1098 C CA . THR A 1 141 ? -0.769 8.504 2.788 1.00 81.69 141 THR A CA 1
ATOM 1099 C C . THR A 1 141 ? -0.403 9.409 3.969 1.00 81.69 141 THR A C 1
ATOM 1101 O O . THR A 1 141 ? -0.970 9.258 5.054 1.00 81.69 141 THR A O 1
ATOM 1104 N N . ALA A 1 142 ? 0.455 10.414 3.770 1.00 83.12 142 ALA A N 1
ATOM 1105 C CA . ALA A 1 142 ? 0.780 11.421 4.783 1.00 83.12 142 ALA A CA 1
ATOM 1106 C C . ALA A 1 142 ? -0.464 12.208 5.238 1.00 83.12 142 ALA A C 1
ATOM 1108 O O . ALA A 1 142 ? -0.765 12.280 6.434 1.00 83.12 142 ALA A O 1
ATOM 1109 N N . ASN A 1 143 ? -1.262 12.706 4.290 1.00 84.69 143 ASN A N 1
ATOM 1110 C CA . ASN A 1 143 ? -2.491 13.451 4.570 1.00 84.69 143 ASN A CA 1
ATOM 1111 C C . ASN A 1 143 ? -3.541 12.602 5.303 1.00 84.69 143 ASN A C 1
ATOM 1113 O O . ASN A 1 143 ? -4.212 13.081 6.225 1.00 84.69 143 ASN A O 1
ATOM 1117 N N . GLY A 1 144 ? -3.677 11.329 4.921 1.00 80.75 144 GLY A N 1
ATOM 1118 C CA . GLY A 1 144 ? -4.557 10.372 5.587 1.00 80.75 144 GLY A CA 1
ATOM 1119 C C . GLY A 1 144 ? -4.184 10.159 7.053 1.00 80.75 144 GLY A C 1
ATOM 1120 O O . GLY A 1 144 ? -5.058 10.226 7.927 1.00 80.75 144 GLY A O 1
ATOM 1121 N N . ARG A 1 145 ? -2.886 9.981 7.333 1.00 78.81 145 ARG A N 1
ATOM 1122 C CA . ARG A 1 145 ? -2.338 9.861 8.694 1.00 78.81 145 ARG A CA 1
ATOM 1123 C C . ARG A 1 145 ? -2.580 11.128 9.514 1.00 78.81 145 ARG A C 1
ATOM 1125 O O . ARG A 1 145 ? -3.183 11.051 10.586 1.00 78.81 145 ARG A O 1
ATOM 1132 N N . ALA A 1 146 ? -2.222 12.297 8.983 1.00 82.12 146 ALA A N 1
ATOM 1133 C CA . ALA A 1 146 ? -2.422 13.583 9.655 1.00 82.12 146 ALA A CA 1
ATOM 1134 C C . ALA A 1 146 ? -3.901 13.841 9.992 1.00 82.12 146 ALA A C 1
ATOM 1136 O O . ALA A 1 146 ? -4.244 14.320 11.075 1.00 82.12 146 ALA A O 1
ATOM 1137 N N . ARG A 1 147 ? -4.822 13.479 9.089 1.00 81.56 147 ARG A N 1
ATOM 1138 C CA . ARG A 1 147 ? -6.265 13.567 9.347 1.00 81.56 147 ARG A CA 1
ATOM 1139 C C . ARG A 1 147 ? -6.703 12.661 10.499 1.00 81.56 147 ARG A C 1
ATOM 1141 O O . ARG A 1 147 ? -7.481 13.109 11.337 1.00 81.56 147 ARG A O 1
ATOM 1148 N N . LYS A 1 148 ? -6.245 11.408 10.548 1.00 78.81 148 LYS A N 1
ATOM 1149 C CA . LYS A 1 148 ? -6.608 10.479 11.631 1.00 78.81 148 LYS A CA 1
ATOM 1150 C C . LYS A 1 148 ? -6.036 10.914 12.978 1.00 78.81 148 LYS A C 1
ATOM 1152 O O . LYS A 1 148 ? -6.786 10.890 13.948 1.00 78.81 148 LYS A O 1
ATOM 1157 N N . LYS A 1 149 ? -4.790 11.401 13.018 1.00 79.81 149 LYS A N 1
ATOM 1158 C CA . LYS A 1 149 ? -4.176 11.963 14.234 1.00 79.81 149 LYS A CA 1
ATOM 1159 C C . LYS A 1 149 ? -5.006 13.121 14.798 1.00 79.81 149 LYS A C 1
ATOM 1161 O O . LYS A 1 149 ? -5.335 13.111 15.977 1.00 79.81 149 LYS A O 1
ATOM 1166 N N . ARG A 1 150 ? -5.449 14.052 13.941 1.00 81.62 150 ARG A N 1
ATOM 1167 C CA . ARG A 1 150 ? -6.344 15.157 14.344 1.00 81.62 150 ARG A CA 1
ATOM 1168 C C . ARG A 1 150 ? -7.687 14.678 14.903 1.00 81.62 150 ARG A C 1
ATOM 1170 O O . ARG A 1 150 ? -8.168 15.234 15.879 1.00 81.62 150 ARG A O 1
ATOM 1177 N N . ILE A 1 151 ? -8.299 13.660 14.292 1.00 78.38 151 ILE A N 1
ATOM 1178 C CA . ILE A 1 151 ? -9.574 13.098 14.775 1.00 78.38 151 ILE A CA 1
ATOM 1179 C C . ILE A 1 151 ? -9.393 12.395 16.128 1.00 78.38 151 ILE A C 1
ATOM 1181 O O . ILE A 1 151 ? -10.278 12.484 16.971 1.00 78.38 151 ILE A O 1
ATOM 1185 N N . ALA A 1 152 ? -8.272 11.698 16.330 1.00 75.12 152 ALA A N 1
ATOM 1186 C CA . ALA A 1 152 ? -7.971 11.024 17.590 1.00 75.12 152 ALA A CA 1
ATOM 1187 C C . ALA A 1 152 ? -7.712 12.020 18.731 1.00 75.12 152 ALA A C 1
ATOM 1189 O O . ALA A 1 152 ? -8.229 11.807 19.820 1.00 75.12 152 ALA A O 1
ATOM 1190 N N . GLY A 1 153 ? -6.988 13.116 18.468 1.00 73.19 153 GLY A N 1
ATOM 1191 C CA . GLY A 1 153 ? -6.775 14.193 19.447 1.00 73.19 153 GLY A CA 1
ATOM 1192 C C . GLY A 1 153 ? -8.093 14.810 19.918 1.00 73.19 153 GLY A C 1
ATOM 1193 O O . GLY A 1 153 ? -8.403 14.756 21.097 1.00 73.19 153 GLY A O 1
ATOM 1194 N N . LYS A 1 154 ? -8.963 15.212 18.979 1.00 71.50 154 LYS A N 1
ATOM 1195 C CA . LYS A 1 154 ? -10.290 15.776 19.302 1.00 71.50 154 LYS A CA 1
ATOM 1196 C C . LYS A 1 154 ? -11.204 14.875 20.143 1.00 71.50 154 LYS A C 1
ATOM 1198 O O . LYS A 1 154 ? -12.170 15.371 20.698 1.00 71.50 154 LYS A O 1
ATOM 1203 N N . ARG A 1 155 ? -10.970 13.560 20.157 1.00 63.62 155 ARG A N 1
ATOM 1204 C CA . ARG A 1 155 ? -11.736 12.595 20.965 1.00 63.62 155 ARG A CA 1
ATOM 1205 C C . ARG A 1 155 ? -11.154 12.369 22.358 1.00 63.62 155 ARG A C 1
ATOM 1207 O O . ARG A 1 155 ? -11.813 11.728 23.158 1.00 63.62 155 ARG A O 1
ATOM 1214 N N . ARG A 1 156 ? -9.908 12.778 22.595 1.00 60.81 156 ARG A N 1
ATOM 1215 C CA . ARG A 1 156 ? -9.272 12.732 23.918 1.00 60.81 156 ARG A CA 1
ATOM 1216 C C . ARG A 1 156 ? -9.578 13.987 24.730 1.00 60.81 156 ARG A C 1
ATOM 1218 O O . ARG A 1 156 ? -9.602 13.908 25.947 1.00 60.81 156 ARG A O 1
ATOM 1225 N N . ASP A 1 157 ? -9.825 15.096 24.037 1.00 56.38 157 ASP A N 1
ATOM 1226 C CA . ASP A 1 157 ? -10.111 16.405 24.633 1.00 56.38 157 ASP A CA 1
ATOM 1227 C C . ASP A 1 157 ? -11.624 16.670 24.821 1.00 56.38 157 ASP A C 1
ATOM 1229 O O . ASP A 1 157 ? -12.015 17.798 25.113 1.00 56.38 157 ASP A O 1
ATOM 1233 N N . ALA A 1 158 ? -12.475 15.663 24.588 1.00 51.53 158 ALA A N 1
ATOM 1234 C CA . ALA A 1 158 ? -13.938 15.721 24.677 1.00 51.53 158 ALA A CA 1
ATOM 1235 C C . ALA A 1 158 ? -14.446 14.618 25.604 1.00 51.53 158 ALA A C 1
ATOM 1237 O O . ALA A 1 158 ? -15.431 14.880 26.324 1.00 51.53 158 ALA A O 1
#

Radius of gyration: 17.59 Å; chains: 1; bounding box: 40×51×45 Å

Sequence (158 aa):
MVRYHGRIVKPVQKKKLCFMCGAYFDVGNQVKDFCGATCRKRYERAKRRGNAPRRGLNKVITVEDVFKPEPVEPEPVTMVFSNADVLAASDGVCVECYKLIDRSGPCASGWLLPLEAGGEPVLENRVPLHIACKARWEARTANGRARKKRIAGKRRDA

Foldseek 3Di:
DDDDPDPPQPPFFWWWQALQQLAIDTCRPHDDNHNDDVSVVVQVVCVVVVNHADPPPTDTDGQRPDPDPDPDPPDPPPPCCDLLNLCVPDPQAARNRRHGHDNPDDKDKDFRADVVRRGDPDSSRIHIHHPVCVVVSVVSNVRNHVVVVVVVVVVVVD

Secondary structure (DSSP, 8-state):
------------EEEEE-TTT--EEE-TTS--SSSSHHHHHHHHHHHHTT----SS--PPEEE-----SS------------HHHHHHTS-SB-TTT-PBPPTTS-EEEEESS-GGGT--SSGGGEEEEEHHHHHHHHHHHHHHHHHHHHHHHHHH--